Protein AF-A0AA51L2V1-F1 (afdb_monomer_lite)

Foldseek 3Di:
DDPPPPPPVQLLVVLLVVLVVLVVCVVVVVQCQVVLCVVQVVNVVCCVVVVLVVFFDVVVCVVCVVDPGTHTDPRNSVSSSVSSSVVSVVVVVVVVVVVVVVVVVD

Structure (mmCIF, N/CA/C/O backbone):
data_AF-A0AA51L2V1-F1
#
_entry.id   AF-A0AA51L2V1-F1
#
loop_
_atom_site.group_PDB
_atom_site.id
_atom_site.type_symbol
_atom_site.label_atom_id
_atom_site.label_alt_id
_atom_site.label_comp_id
_atom_site.label_asym_id
_atom_site.label_entity_id
_atom_site.label_seq_id
_atom_site.pdbx_PDB_ins_code
_atom_site.Cartn_x
_atom_site.Cartn_y
_atom_site.Cartn_z
_atom_site.occupancy
_atom_site.B_iso_or_equiv
_atom_site.auth_seq_id
_atom_site.auth_comp_id
_atom_site.auth_asym_id
_atom_site.auth_atom_id
_atom_site.pdbx_PDB_model_num
ATOM 1 N N . MET A 1 1 ? -37.101 9.071 19.062 1.00 39.75 1 MET A N 1
ATOM 2 C CA . MET A 1 1 ? -35.832 8.396 19.406 1.00 39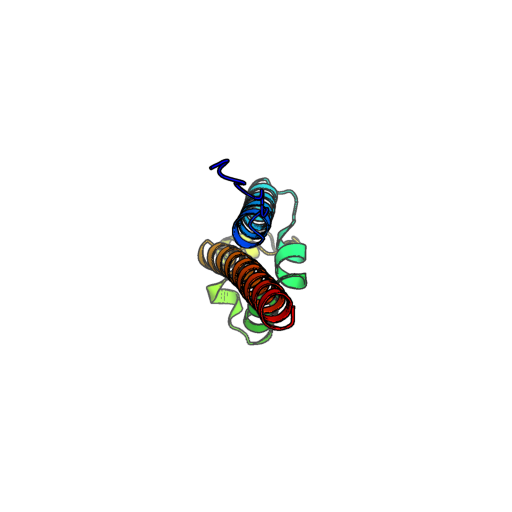.75 1 MET A CA 1
ATOM 3 C C . MET A 1 1 ? -34.786 8.883 18.421 1.00 39.75 1 MET A C 1
ATOM 5 O O . MET A 1 1 ? -34.779 8.451 17.278 1.00 39.75 1 MET A O 1
ATOM 9 N N . VAL A 1 2 ? -34.041 9.919 18.807 1.00 37.06 2 VAL A N 1
ATOM 10 C CA . VAL A 1 2 ? -33.094 10.610 17.925 1.00 37.06 2 VAL A CA 1
ATOM 11 C C . VAL A 1 2 ? -32.017 9.611 17.531 1.00 37.06 2 VAL A C 1
ATOM 13 O O . VAL A 1 2 ? -31.267 9.146 18.389 1.00 37.06 2 VAL A O 1
ATOM 16 N N . LEU A 1 3 ? -31.979 9.264 16.244 1.00 38.84 3 LEU A N 1
ATOM 17 C CA . LEU A 1 3 ? -30.883 8.536 15.626 1.00 38.84 3 LEU A CA 1
ATOM 18 C C . LEU A 1 3 ? -29.630 9.399 15.830 1.00 38.84 3 LEU A C 1
ATOM 20 O O . LEU A 1 3 ? -29.316 10.285 15.037 1.00 38.84 3 LEU A O 1
ATOM 24 N N . LYS A 1 4 ? -28.926 9.187 16.945 1.00 39.06 4 LYS A N 1
ATOM 25 C CA . LYS A 1 4 ? -27.531 9.587 17.097 1.00 39.06 4 LYS A CA 1
ATOM 26 C C . LYS A 1 4 ? -26.773 8.707 16.109 1.00 39.06 4 LYS A C 1
ATOM 28 O O . LYS A 1 4 ? -26.205 7.684 16.471 1.00 39.06 4 LYS A O 1
ATOM 33 N N . ILE A 1 5 ? -26.809 9.100 14.836 1.00 46.06 5 ILE A N 1
ATOM 34 C CA . ILE A 1 5 ? -25.801 8.732 13.853 1.00 46.06 5 ILE A CA 1
ATOM 35 C C . ILE A 1 5 ? -24.540 9.384 14.400 1.00 46.06 5 ILE A C 1
ATOM 37 O O . ILE A 1 5 ? -24.209 10.529 14.094 1.00 46.06 5 ILE A O 1
ATOM 41 N N . ALA A 1 6 ? -23.898 8.701 15.345 1.00 44.28 6 ALA A N 1
ATOM 42 C CA . ALA A 1 6 ? -22.548 9.018 15.721 1.00 44.28 6 ALA A CA 1
ATOM 43 C C . ALA A 1 6 ? -21.781 9.012 14.400 1.00 44.28 6 ALA A C 1
ATOM 45 O O . ALA A 1 6 ? -21.697 7.981 13.735 1.00 44.28 6 ALA A O 1
ATOM 46 N N . LYS A 1 7 ? -21.295 10.185 13.985 1.00 47.75 7 LYS A N 1
ATOM 47 C CA . LYS A 1 7 ? -20.268 10.332 12.955 1.00 47.75 7 LYS A CA 1
ATOM 48 C C . LYS A 1 7 ? -19.013 9.605 13.454 1.00 47.75 7 LYS A C 1
ATOM 50 O O . LYS A 1 7 ? -18.029 10.244 13.811 1.00 47.75 7 LYS A O 1
ATOM 55 N N . MET A 1 8 ? -19.040 8.278 13.538 1.00 51.97 8 MET A N 1
ATOM 56 C CA . MET A 1 8 ? -17.816 7.504 13.560 1.00 51.97 8 MET A CA 1
ATOM 57 C C . MET A 1 8 ? -17.263 7.661 12.155 1.00 51.97 8 MET A C 1
ATOM 59 O O . MET A 1 8 ? -17.785 7.085 11.203 1.00 51.97 8 MET A O 1
ATOM 63 N N . LYS A 1 9 ? -16.279 8.549 12.000 1.00 59.94 9 LYS A N 1
ATOM 64 C CA . LYS A 1 9 ? -15.457 8.566 10.795 1.00 59.94 9 LYS A CA 1
ATOM 65 C C . LYS A 1 9 ? -14.912 7.145 10.664 1.00 59.94 9 LYS A C 1
ATOM 67 O O . LYS A 1 9 ? -14.124 6.745 11.511 1.00 59.94 9 LYS A O 1
ATOM 72 N N . SER A 1 10 ? -15.390 6.375 9.687 1.00 80.62 10 SER A N 1
ATOM 73 C CA . SER A 1 10 ? -14.853 5.036 9.452 1.00 80.62 10 SER A CA 1
ATOM 74 C C . SER A 1 10 ? -13.388 5.203 9.076 1.00 80.62 10 SER A C 1
ATOM 76 O O . SER A 1 10 ? -13.070 5.847 8.071 1.00 80.62 10 SER A O 1
ATOM 78 N N . PHE A 1 11 ? -12.497 4.666 9.907 1.00 88.44 11 PHE A N 1
ATOM 79 C CA . PHE A 1 11 ? -11.073 4.656 9.620 1.00 88.44 11 PHE A CA 1
ATOM 80 C C . PHE A 1 11 ? -10.821 3.876 8.327 1.00 88.44 11 PHE A C 1
ATOM 82 O O . PHE A 1 11 ? -10.014 4.320 7.521 1.00 88.44 11 PHE A O 1
ATOM 89 N N . SER A 1 12 ? -11.586 2.815 8.047 1.00 89.44 12 SER A N 1
ATOM 90 C CA . SER A 1 12 ? -11.559 2.107 6.754 1.00 89.44 12 SER A CA 1
ATOM 91 C C . SER A 1 12 ? -11.750 3.053 5.569 1.00 89.44 12 SER A C 1
ATOM 93 O O . SER A 1 12 ? -10.942 3.060 4.642 1.00 89.44 12 SER A O 1
ATOM 95 N N . PHE A 1 13 ? -12.784 3.899 5.617 1.00 90.12 13 PHE A N 1
ATOM 96 C CA . PHE A 1 13 ? -13.042 4.877 4.560 1.00 90.12 13 PHE A CA 1
ATOM 97 C C . PHE A 1 13 ? -11.914 5.910 4.450 1.00 90.12 13 PHE A C 1
ATOM 99 O O . PHE A 1 13 ? -11.459 6.210 3.349 1.00 90.12 13 PHE A O 1
ATOM 106 N N . LEU A 1 14 ? -11.437 6.433 5.584 1.00 92.06 14 LEU A N 1
ATOM 107 C CA . LEU A 1 14 ? -10.364 7.428 5.604 1.00 92.06 14 LEU A CA 1
ATOM 108 C C . LEU A 1 14 ? -9.058 6.872 5.019 1.00 92.06 14 LEU A C 1
ATOM 110 O O . LEU A 1 14 ? -8.452 7.515 4.167 1.00 92.06 14 LEU A O 1
ATOM 114 N N . PHE A 1 15 ? -8.634 5.684 5.451 1.00 92.56 15 PHE A N 1
ATOM 115 C CA . PHE A 1 15 ? -7.416 5.047 4.954 1.00 92.56 15 PHE A CA 1
ATOM 116 C C . PHE A 1 15 ? -7.547 4.637 3.484 1.00 92.56 15 PHE A C 1
ATOM 118 O O . PHE A 1 15 ? -6.600 4.831 2.725 1.00 92.56 15 PHE A O 1
ATOM 125 N N . GLY A 1 16 ? -8.718 4.155 3.053 1.00 93.19 16 GLY A N 1
ATOM 126 C CA . GLY A 1 16 ? -8.989 3.888 1.638 1.00 93.19 16 GLY A CA 1
ATOM 127 C C . GLY A 1 16 ? -8.894 5.150 0.775 1.00 93.19 16 GLY A C 1
ATOM 128 O O . GLY A 1 16 ? -8.262 5.132 -0.279 1.00 93.19 16 GLY A O 1
ATOM 129 N N . LEU A 1 17 ? -9.452 6.271 1.245 1.00 94.00 17 LEU A N 1
ATOM 130 C CA . LEU A 1 17 ? -9.357 7.557 0.551 1.00 94.00 17 LEU A CA 1
ATOM 131 C C . LEU A 1 17 ? -7.905 8.051 0.463 1.00 94.00 17 LEU A C 1
ATOM 133 O O . LEU A 1 17 ? -7.480 8.490 -0.601 1.00 94.00 17 LEU A O 1
ATOM 137 N N . ILE A 1 18 ? -7.136 7.948 1.553 1.00 92.88 18 ILE A N 1
ATOM 138 C CA . ILE A 1 18 ? -5.707 8.301 1.566 1.00 92.88 18 ILE A CA 1
ATOM 139 C C . ILE A 1 18 ? -4.935 7.453 0.552 1.00 92.88 18 ILE A C 1
ATOM 141 O O . ILE A 1 18 ? -4.181 8.006 -0.244 1.00 92.88 18 ILE A O 1
ATOM 145 N N . ALA A 1 19 ? -5.148 6.134 0.537 1.00 93.50 19 ALA A N 1
ATOM 146 C CA . ALA A 1 19 ? -4.485 5.245 -0.412 1.00 93.50 19 ALA A CA 1
ATOM 147 C C . ALA A 1 19 ? -4.804 5.623 -1.863 1.00 93.50 19 ALA A C 1
ATOM 149 O O . ALA A 1 19 ? -3.905 5.679 -2.697 1.00 93.50 19 ALA A O 1
ATOM 150 N N . LEU A 1 20 ? -6.065 5.947 -2.159 1.00 94.25 20 LEU A N 1
ATOM 151 C CA . LEU A 1 20 ? -6.480 6.365 -3.495 1.00 94.25 20 LEU A CA 1
ATOM 152 C C . LEU A 1 20 ? -5.837 7.694 -3.913 1.00 94.25 20 LEU A C 1
ATOM 154 O O . LEU A 1 20 ? -5.373 7.806 -5.043 1.00 94.25 20 LEU A O 1
ATOM 158 N N . ILE A 1 21 ? -5.748 8.673 -3.007 1.00 93.38 21 ILE A N 1
ATOM 159 C CA . ILE A 1 21 ? -5.047 9.940 -3.271 1.00 93.38 21 ILE A CA 1
ATOM 160 C C . ILE A 1 21 ? -3.574 9.680 -3.589 1.00 93.38 21 ILE A C 1
ATOM 162 O O . ILE A 1 21 ? -3.066 10.209 -4.573 1.00 93.38 21 ILE A O 1
ATOM 166 N N . ILE A 1 22 ? -2.899 8.844 -2.794 1.00 91.69 22 ILE A N 1
ATOM 167 C CA . ILE A 1 22 ? -1.484 8.519 -3.008 1.00 91.69 22 ILE A CA 1
ATOM 168 C C . ILE A 1 22 ? -1.285 7.856 -4.379 1.00 91.69 22 ILE A C 1
ATOM 170 O O . ILE A 1 22 ? -0.392 8.265 -5.116 1.00 91.69 22 ILE A O 1
ATOM 174 N N . ILE A 1 23 ? -2.143 6.897 -4.750 1.00 91.50 23 ILE A N 1
ATOM 175 C CA . ILE A 1 23 ? -2.101 6.228 -6.061 1.00 91.50 23 ILE A CA 1
ATOM 176 C C . ILE A 1 23 ? -2.290 7.237 -7.199 1.00 91.50 23 ILE A C 1
ATOM 178 O O . ILE A 1 23 ? -1.517 7.240 -8.151 1.00 91.50 23 ILE A O 1
ATOM 182 N N . VAL A 1 24 ? -3.290 8.120 -7.108 1.00 92.00 24 VAL A N 1
ATOM 183 C CA . VAL A 1 24 ? -3.542 9.137 -8.143 1.00 92.00 24 VAL A CA 1
ATOM 184 C C . VAL A 1 24 ? -2.357 10.090 -8.277 1.00 92.00 24 VAL A C 1
ATOM 186 O O . VAL A 1 24 ? -1.924 10.370 -9.390 1.00 92.00 24 VAL A O 1
ATOM 189 N N . CYS A 1 25 ? -1.806 10.573 -7.164 1.00 89.12 25 CYS A N 1
ATOM 190 C CA . CYS A 1 25 ? -0.627 11.432 -7.180 1.00 89.12 25 CYS A CA 1
ATOM 191 C C . CYS A 1 25 ? 0.585 10.739 -7.817 1.00 89.12 25 CYS A C 1
ATOM 193 O O . CYS A 1 25 ? 1.336 11.382 -8.548 1.00 89.12 25 CYS A O 1
ATOM 195 N N . ASP A 1 26 ? 0.761 9.441 -7.578 1.00 86.88 26 ASP A N 1
ATOM 196 C CA . ASP A 1 26 ? 1.841 8.672 -8.191 1.00 86.88 26 ASP A CA 1
ATOM 197 C C . ASP A 1 26 ? 1.656 8.523 -9.706 1.00 86.88 26 ASP A C 1
ATOM 199 O O . ASP A 1 26 ? 2.571 8.818 -10.470 1.00 86.88 26 ASP A O 1
ATOM 203 N N . ILE A 1 27 ? 0.436 8.196 -10.151 1.00 85.38 27 ILE A N 1
ATOM 204 C CA . ILE A 1 27 ? 0.076 8.124 -11.578 1.00 85.38 27 ILE A CA 1
ATOM 205 C C . ILE A 1 27 ? 0.292 9.473 -12.283 1.00 85.38 27 ILE A C 1
ATOM 207 O O . ILE A 1 27 ? 0.677 9.507 -13.449 1.00 85.38 27 ILE A O 1
ATOM 211 N N . LEU A 1 28 ? 0.079 10.592 -11.584 1.00 87.25 28 LEU A N 1
ATOM 212 C CA . LEU A 1 28 ? 0.343 11.942 -12.096 1.00 87.25 28 LEU A CA 1
ATOM 213 C C . LEU A 1 28 ? 1.839 12.310 -12.131 1.00 87.25 28 LEU A C 1
ATOM 215 O O . LEU A 1 28 ? 2.176 13.438 -12.487 1.00 87.25 28 LEU A O 1
ATOM 219 N N . GLY A 1 29 ? 2.738 11.392 -11.767 1.00 78.56 29 GLY A N 1
ATOM 220 C CA . GLY A 1 29 ? 4.184 11.599 -11.825 1.00 78.56 29 GLY A CA 1
ATOM 221 C C . GLY A 1 29 ? 4.754 12.398 -10.652 1.00 78.56 29 GLY A C 1
ATOM 222 O O . GLY A 1 29 ? 5.868 12.905 -10.746 1.00 78.56 29 GLY A O 1
ATOM 223 N N . ILE A 1 30 ? 4.027 12.513 -9.532 1.00 80.12 30 ILE A N 1
ATOM 224 C CA . ILE A 1 30 ? 4.504 13.223 -8.325 1.00 80.12 30 ILE A CA 1
ATOM 225 C C . ILE A 1 30 ? 5.564 12.393 -7.570 1.00 80.12 30 ILE A C 1
ATOM 227 O O . ILE A 1 30 ? 6.214 12.882 -6.648 1.00 80.12 30 ILE A O 1
ATOM 231 N N . GLY A 1 31 ? 5.789 11.142 -7.984 1.00 74.44 31 GLY A N 1
ATOM 232 C CA . GLY A 1 31 ? 6.876 10.312 -7.480 1.00 74.44 31 GLY A CA 1
ATOM 233 C C . GLY A 1 31 ? 6.632 9.769 -6.072 1.00 74.44 31 GLY A C 1
ATOM 234 O O . GLY A 1 31 ? 7.550 9.681 -5.254 1.00 74.44 31 GLY A O 1
ATOM 235 N N . LEU A 1 32 ? 5.383 9.408 -5.772 1.00 82.19 32 LEU A N 1
ATOM 236 C CA . LEU A 1 32 ? 4.999 8.858 -4.473 1.00 82.19 32 LEU A CA 1
ATOM 237 C C . LEU A 1 32 ? 5.230 7.347 -4.364 1.00 82.19 32 LEU A C 1
ATOM 239 O O . LEU A 1 32 ? 5.065 6.795 -3.279 1.00 82.19 32 LEU A O 1
ATOM 243 N N . ALA A 1 33 ? 5.683 6.673 -5.415 1.00 78.25 33 ALA A N 1
ATOM 244 C CA . ALA A 1 33 ? 5.9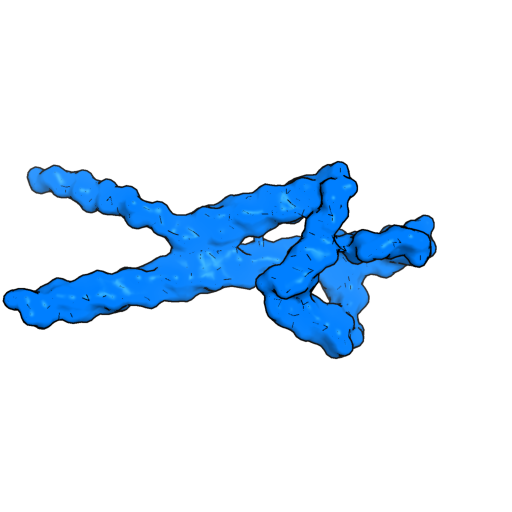67 5.245 -5.401 1.00 78.25 33 ALA A CA 1
ATOM 245 C C . ALA A 1 33 ? 6.948 4.831 -4.294 1.00 78.25 33 ALA A C 1
ATOM 247 O O . ALA A 1 33 ? 6.735 3.862 -3.559 1.00 78.25 33 ALA A O 1
ATOM 248 N N . ASN A 1 34 ? 8.009 5.611 -4.093 1.00 82.69 34 ASN A N 1
ATOM 249 C CA . ASN A 1 34 ? 8.968 5.347 -3.021 1.00 82.69 34 ASN A CA 1
ATOM 250 C C . ASN A 1 34 ? 8.330 5.520 -1.638 1.00 82.69 34 ASN A C 1
ATOM 252 O O . ASN A 1 34 ? 8.649 4.784 -0.702 1.00 82.69 34 ASN A O 1
ATOM 256 N N . LEU A 1 35 ? 7.393 6.462 -1.505 1.00 82.38 35 LEU A N 1
ATOM 257 C CA . LEU A 1 35 ? 6.611 6.623 -0.285 1.00 82.38 35 LEU A CA 1
ATOM 258 C C . LEU A 1 35 ? 5.699 5.409 -0.074 1.00 82.38 35 LEU A C 1
ATOM 260 O O . LEU A 1 35 ? 5.715 4.846 1.018 1.00 82.38 35 LEU A O 1
ATOM 264 N N . ILE A 1 36 ? 4.982 4.960 -1.112 1.00 84.44 36 ILE A N 1
ATOM 265 C CA . ILE A 1 36 ? 4.140 3.752 -1.094 1.00 84.44 36 ILE A CA 1
ATOM 266 C C . ILE A 1 36 ? 4.942 2.538 -0.604 1.00 84.44 36 ILE A C 1
ATOM 268 O O . ILE A 1 36 ? 4.459 1.808 0.267 1.00 84.44 36 ILE A O 1
ATOM 272 N N . LEU A 1 37 ? 6.171 2.351 -1.105 1.00 86.81 37 LEU A N 1
ATOM 273 C CA . LEU A 1 37 ? 7.042 1.250 -0.687 1.00 86.81 37 LEU A CA 1
ATOM 274 C C . LEU A 1 37 ? 7.394 1.338 0.801 1.00 86.81 37 LEU A C 1
ATOM 276 O O . LEU A 1 37 ? 7.365 0.339 1.512 1.00 86.81 37 LEU A O 1
ATOM 280 N N . ASN A 1 38 ? 7.739 2.534 1.278 1.00 86.19 38 ASN A N 1
ATOM 281 C CA . ASN A 1 38 ? 8.212 2.732 2.645 1.00 86.19 38 ASN A CA 1
ATOM 282 C C . ASN A 1 38 ? 7.092 2.641 3.689 1.00 86.19 38 ASN A C 1
ATOM 284 O O . ASN A 1 38 ? 7.332 2.147 4.790 1.00 86.19 38 ASN A O 1
ATOM 288 N N . ILE A 1 39 ? 5.880 3.095 3.360 1.00 88.81 39 ILE A N 1
ATOM 289 C CA . ILE A 1 39 ? 4.746 3.090 4.297 1.00 88.81 39 ILE A CA 1
ATOM 290 C C . ILE A 1 39 ? 3.980 1.766 4.302 1.00 88.81 39 ILE A C 1
ATOM 292 O O . ILE A 1 39 ? 3.308 1.461 5.285 1.00 88.81 39 ILE A O 1
ATOM 296 N N . ASN A 1 40 ? 4.057 0.977 3.224 1.00 91.62 40 ASN A N 1
ATOM 297 C CA . ASN A 1 40 ? 3.392 -0.316 3.145 1.00 91.62 40 ASN A CA 1
ATOM 298 C C . ASN A 1 40 ? 4.398 -1.464 3.365 1.00 91.62 40 ASN A C 1
ATOM 300 O O . ASN A 1 40 ? 5.124 -1.839 2.439 1.00 91.62 40 ASN A O 1
ATOM 304 N N . PRO A 1 41 ? 4.414 -2.086 4.559 1.00 90.19 41 PRO A N 1
ATOM 305 C CA . PRO A 1 41 ? 5.382 -3.130 4.880 1.00 90.19 41 PRO A CA 1
ATOM 306 C C . PRO A 1 41 ? 5.229 -4.386 4.014 1.00 90.19 41 PRO A C 1
ATOM 308 O O . PRO A 1 41 ? 6.219 -5.078 3.790 1.00 90.19 41 PRO A O 1
ATOM 311 N N . ILE A 1 42 ? 4.029 -4.674 3.496 1.00 93.00 42 ILE A N 1
ATOM 312 C CA . ILE A 1 42 ? 3.785 -5.831 2.623 1.00 93.00 42 ILE A CA 1
ATOM 313 C C . ILE A 1 42 ? 4.440 -5.602 1.262 1.00 93.00 42 ILE A C 1
ATOM 315 O O . ILE A 1 42 ? 5.158 -6.474 0.776 1.00 93.00 42 ILE A O 1
ATOM 319 N N . LEU A 1 43 ? 4.268 -4.414 0.677 1.00 91.81 43 LEU A N 1
ATOM 320 C CA . LEU A 1 43 ? 4.953 -4.062 -0.570 1.00 91.81 43 LEU A CA 1
ATOM 321 C C . LEU A 1 43 ? 6.468 -4.055 -0.393 1.00 91.81 43 LEU A C 1
ATOM 323 O O . LEU A 1 43 ? 7.182 -4.613 -1.223 1.00 91.81 43 LEU A O 1
ATOM 327 N N . ARG A 1 44 ? 6.961 -3.500 0.720 1.00 91.62 44 ARG A N 1
ATOM 328 C CA . ARG A 1 44 ? 8.390 -3.533 1.045 1.00 91.62 44 ARG A CA 1
ATOM 329 C C . ARG A 1 44 ? 8.925 -4.958 1.135 1.00 91.62 44 ARG A C 1
ATOM 331 O O . ARG A 1 44 ? 9.994 -5.246 0.607 1.00 91.62 44 ARG A O 1
ATOM 338 N N . TRP A 1 45 ? 8.188 -5.846 1.797 1.00 93.50 45 TRP A N 1
ATOM 339 C CA . TRP A 1 45 ? 8.571 -7.246 1.931 1.00 93.50 45 TRP A CA 1
ATOM 340 C C . TRP A 1 45 ? 8.632 -7.945 0.569 1.00 93.50 45 TRP A C 1
ATOM 342 O O . TRP A 1 45 ? 9.647 -8.576 0.272 1.00 93.50 45 TRP A O 1
ATOM 352 N N . LEU A 1 46 ? 7.607 -7.766 -0.274 1.00 91.88 46 LEU A N 1
ATOM 353 C CA . LEU A 1 46 ? 7.564 -8.316 -1.634 1.00 91.88 46 LEU A CA 1
ATOM 354 C C . LEU A 1 46 ? 8.741 -7.823 -2.480 1.00 91.88 46 LEU A C 1
ATOM 356 O O . LEU A 1 46 ? 9.405 -8.615 -3.146 1.00 91.88 46 LEU A O 1
ATOM 360 N N . PHE A 1 47 ? 9.043 -6.529 -2.402 1.00 89.31 47 PHE A N 1
ATOM 361 C CA . PHE A 1 47 ? 10.154 -5.932 -3.132 1.00 89.31 47 PHE A CA 1
ATOM 362 C C . PHE A 1 47 ? 11.508 -6.523 -2.708 1.00 89.31 47 PHE A C 1
ATOM 364 O O . PHE A 1 47 ? 12.313 -6.897 -3.558 1.00 89.31 47 PHE A O 1
ATOM 371 N N . LEU A 1 48 ? 11.745 -6.666 -1.397 1.00 89.19 48 LEU A N 1
ATOM 372 C CA . LEU A 1 48 ? 13.003 -7.192 -0.850 1.00 89.19 48 LEU A CA 1
ATOM 373 C C . LEU A 1 48 ? 13.198 -8.700 -1.083 1.00 89.19 48 LEU A C 1
ATOM 375 O O . LEU A 1 48 ? 14.335 -9.147 -1.171 1.00 89.19 48 LEU A O 1
ATOM 379 N N . HIS A 1 49 ? 12.120 -9.481 -1.196 1.00 89.62 49 HIS A N 1
ATOM 380 C CA . HIS A 1 49 ? 12.180 -10.943 -1.360 1.00 89.62 49 HIS A CA 1
ATOM 381 C C . HIS A 1 49 ? 12.078 -11.386 -2.828 1.00 89.62 49 HIS A C 1
ATOM 383 O O . HIS A 1 49 ? 11.570 -12.464 -3.117 1.00 89.62 49 HIS A O 1
ATOM 389 N N . HIS A 1 50 ? 12.553 -10.555 -3.760 1.00 84.00 50 HIS A N 1
ATOM 390 C CA . HIS A 1 50 ? 12.581 -10.836 -5.202 1.00 84.00 50 HIS A CA 1
ATOM 391 C C . HIS A 1 50 ? 11.210 -11.044 -5.872 1.00 84.00 50 HIS A C 1
ATOM 393 O O . HIS A 1 50 ? 11.149 -11.512 -7.003 1.00 84.00 50 HIS A O 1
ATOM 399 N N . TYR A 1 51 ? 10.118 -10.604 -5.243 1.00 89.00 51 TYR A N 1
ATOM 400 C CA . TYR A 1 51 ? 8.786 -10.554 -5.860 1.00 89.00 51 TYR A CA 1
ATOM 401 C C . TYR A 1 51 ? 8.487 -9.186 -6.497 1.00 89.00 51 TYR A C 1
ATOM 403 O O . TYR A 1 51 ? 7.328 -8.846 -6.732 1.00 89.00 51 TYR A O 1
ATOM 411 N N . HIS A 1 52 ? 9.515 -8.377 -6.773 1.00 83.94 52 HIS A N 1
ATOM 412 C CA . HIS A 1 52 ? 9.358 -7.044 -7.361 1.00 83.94 52 HIS A CA 1
ATOM 413 C C . HIS A 1 52 ? 8.704 -7.095 -8.748 1.00 83.94 52 HIS A C 1
ATOM 415 O O . HIS A 1 52 ? 7.875 -6.240 -9.032 1.00 83.94 52 HIS A O 1
ATOM 421 N N . THR A 1 53 ? 8.967 -8.129 -9.552 1.00 88.50 53 THR A N 1
ATOM 422 C CA . THR A 1 53 ? 8.336 -8.366 -10.868 1.00 88.50 53 THR A CA 1
ATOM 423 C C . THR A 1 53 ? 6.802 -8.410 -10.804 1.00 88.50 53 THR A C 1
ATOM 425 O O . THR A 1 53 ? 6.119 -8.053 -11.761 1.00 88.50 53 THR A O 1
ATOM 428 N N . LEU A 1 54 ? 6.232 -8.830 -9.666 1.00 89.25 54 LEU A N 1
ATOM 429 C CA . LEU A 1 54 ? 4.782 -8.912 -9.476 1.00 89.25 54 LEU A CA 1
ATOM 430 C C . LEU A 1 54 ? 4.142 -7.550 -9.222 1.00 89.25 54 LEU A C 1
ATOM 432 O O . LEU A 1 54 ? 2.951 -7.390 -9.478 1.00 89.25 54 LEU A O 1
ATOM 436 N N . ILE A 1 55 ? 4.901 -6.582 -8.708 1.00 92.50 55 ILE A N 1
ATOM 437 C CA . ILE A 1 55 ? 4.376 -5.287 -8.254 1.00 92.50 55 ILE A CA 1
ATOM 438 C C . ILE A 1 55 ? 4.933 -4.104 -9.050 1.00 92.50 55 ILE A C 1
ATOM 440 O O . ILE A 1 55 ? 4.290 -3.062 -9.098 1.00 92.50 55 ILE A O 1
ATOM 444 N N . VAL A 1 56 ? 6.078 -4.253 -9.709 1.00 90.31 56 VAL A N 1
ATOM 445 C CA . VAL A 1 56 ? 6.734 -3.233 -10.534 1.00 90.31 56 VAL A CA 1
ATOM 446 C C . VAL A 1 56 ? 6.502 -3.543 -12.009 1.00 90.31 56 VAL A C 1
ATOM 448 O O . VAL A 1 56 ? 6.490 -4.697 -12.429 1.00 90.31 56 VAL A O 1
ATOM 451 N N . ASN A 1 57 ? 6.307 -2.504 -12.813 1.00 89.25 57 ASN A N 1
ATOM 452 C CA . ASN A 1 57 ? 6.345 -2.594 -14.261 1.00 89.25 57 ASN A CA 1
ATOM 453 C C . ASN A 1 57 ? 7.799 -2.469 -14.736 1.00 89.25 57 ASN A C 1
ATOM 455 O O . ASN A 1 57 ? 8.330 -1.368 -14.882 1.00 89.25 57 ASN A O 1
ATOM 459 N N . GLU A 1 58 ? 8.441 -3.610 -14.975 1.00 86.38 58 GLU A N 1
ATOM 460 C CA . GLU A 1 58 ? 9.848 -3.659 -15.382 1.00 86.38 58 GLU A CA 1
ATOM 461 C C . GLU A 1 58 ? 10.097 -3.012 -16.741 1.00 86.38 58 GLU A C 1
ATOM 463 O O . GLU A 1 58 ? 11.127 -2.377 -16.933 1.00 86.38 58 GLU A O 1
ATOM 468 N N . GLU A 1 59 ? 9.150 -3.104 -17.676 1.00 86.12 59 GLU A N 1
ATOM 469 C CA . GLU A 1 59 ? 9.307 -2.494 -18.997 1.00 86.12 59 GLU A CA 1
ATOM 470 C C . GLU A 1 59 ? 9.394 -0.968 -18.914 1.00 86.12 59 GLU A C 1
ATOM 472 O O . GLU A 1 59 ? 10.178 -0.351 -19.635 1.00 86.12 59 GLU A O 1
ATOM 477 N N . LEU A 1 60 ? 8.593 -0.353 -18.038 1.00 82.31 60 LEU A N 1
ATOM 478 C CA . LEU A 1 60 ? 8.666 1.082 -17.757 1.00 82.31 60 LEU A CA 1
ATOM 479 C C . LEU A 1 60 ? 9.937 1.424 -16.978 1.00 82.31 60 LEU A C 1
ATOM 481 O O . LEU A 1 60 ? 10.629 2.377 -17.331 1.00 82.31 60 LEU A O 1
ATOM 485 N N . GLN A 1 61 ? 10.292 0.608 -15.984 1.00 83.62 61 GLN A N 1
ATOM 486 C CA . GLN A 1 61 ? 11.498 0.814 -15.184 1.00 83.62 61 GLN A CA 1
ATOM 487 C C . GLN A 1 61 ? 12.781 0.768 -16.032 1.00 83.62 61 GLN A C 1
ATOM 489 O O . GLN A 1 61 ? 13.683 1.578 -15.838 1.00 83.62 61 GLN A O 1
ATOM 494 N N . LEU A 1 62 ? 12.856 -0.148 -17.002 1.00 82.12 62 LEU A N 1
ATOM 495 C CA . LEU A 1 62 ? 13.999 -0.305 -17.908 1.00 82.12 62 LEU A CA 1
ATOM 496 C C . LEU A 1 62 ? 14.109 0.822 -18.940 1.00 82.12 62 LEU A C 1
ATOM 498 O O . LEU A 1 62 ? 15.207 1.104 -19.416 1.00 82.12 62 LEU A O 1
ATOM 502 N N . LYS A 1 63 ? 12.990 1.465 -19.295 1.00 81.38 63 LYS A N 1
ATOM 503 C CA . LYS A 1 63 ? 12.972 2.631 -20.194 1.00 81.38 63 LYS A CA 1
ATOM 504 C C . LYS A 1 63 ? 13.448 3.907 -19.503 1.00 81.38 63 LYS A C 1
ATOM 506 O O . LYS A 1 63 ? 13.922 4.814 -20.181 1.00 81.38 63 LYS A O 1
ATOM 511 N N . GLU A 1 64 ? 13.388 3.953 -18.175 1.00 76.44 64 GLU A N 1
ATOM 512 C CA . GLU A 1 64 ? 13.862 5.073 -17.361 1.00 76.44 64 GLU A CA 1
ATOM 513 C C . GLU A 1 64 ? 14.897 4.621 -16.312 1.00 76.44 64 GLU A C 1
ATOM 515 O O . GLU A 1 64 ? 14.685 4.779 -15.109 1.00 76.44 64 GLU A O 1
ATOM 520 N N . PRO A 1 65 ? 16.058 4.085 -16.731 1.00 60.19 65 PRO A N 1
ATOM 521 C CA . PRO A 1 65 ? 17.017 3.454 -15.821 1.00 60.19 65 PRO A CA 1
ATOM 522 C C . PRO A 1 65 ? 17.668 4.434 -14.829 1.00 60.19 65 PRO A C 1
ATOM 524 O O . PRO A 1 65 ? 18.225 4.012 -13.820 1.00 60.19 65 PRO A O 1
ATOM 527 N N . SER A 1 66 ? 17.602 5.744 -15.094 1.00 58.19 66 SER A N 1
ATOM 528 C CA . SER A 1 66 ? 18.063 6.802 -14.186 1.00 58.19 66 SER A CA 1
ATOM 529 C C . SER A 1 66 ? 16.988 7.291 -13.210 1.00 58.19 66 SER A C 1
ATOM 531 O O . SER A 1 66 ? 17.265 8.164 -12.387 1.00 58.19 66 SER A O 1
ATOM 533 N N . SER A 1 67 ? 15.755 6.788 -13.316 1.00 61.22 67 SER A N 1
ATOM 534 C CA . SER A 1 67 ? 14.666 7.193 -12.439 1.00 61.22 67 SER A CA 1
ATOM 535 C C . SER A 1 67 ? 14.805 6.505 -11.087 1.00 61.22 67 SER A C 1
ATOM 537 O O . SER A 1 67 ? 14.730 5.284 -10.969 1.00 61.22 67 SER A O 1
ATOM 539 N N . PHE A 1 68 ? 14.975 7.311 -10.038 1.00 68.00 68 PHE A N 1
ATOM 540 C CA . PHE A 1 68 ? 14.890 6.851 -8.650 1.00 68.00 68 PHE A CA 1
ATOM 541 C C . PHE A 1 68 ? 13.466 6.406 -8.274 1.00 68.00 68 PHE A C 1
ATOM 543 O O . PHE A 1 68 ? 13.249 5.947 -7.154 1.00 68.00 68 PHE A O 1
ATOM 550 N N . LEU A 1 69 ? 12.488 6.605 -9.164 1.00 77.44 69 LEU A N 1
ATOM 551 C CA . LEU A 1 69 ? 11.085 6.295 -8.942 1.00 77.44 69 LEU A CA 1
ATOM 552 C C . LEU A 1 69 ? 10.777 4.881 -9.417 1.00 77.44 69 LEU A C 1
ATOM 554 O O . LEU A 1 69 ? 11.134 4.481 -10.523 1.00 77.44 69 LEU A O 1
ATOM 558 N N . ILE A 1 70 ? 10.104 4.134 -8.549 1.00 85.44 70 ILE A N 1
ATOM 559 C CA . ILE A 1 70 ? 9.596 2.801 -8.853 1.00 85.44 70 ILE A CA 1
ATOM 560 C C . ILE A 1 70 ? 8.291 2.949 -9.629 1.00 85.44 70 ILE A C 1
ATOM 562 O O . ILE A 1 70 ? 7.365 3.604 -9.170 1.00 85.44 70 ILE A O 1
ATOM 566 N N . HIS A 1 71 ? 8.177 2.292 -10.772 1.00 87.56 71 HIS A N 1
ATOM 567 C CA . HIS A 1 71 ? 6.941 2.286 -11.547 1.00 87.56 71 HIS A CA 1
ATOM 568 C C . HIS A 1 71 ? 6.071 1.105 -11.130 1.00 87.56 71 HIS A C 1
ATOM 570 O O . HIS A 1 71 ? 6.260 -0.008 -11.615 1.00 87.56 71 HIS A O 1
ATOM 576 N N . TYR A 1 72 ? 5.117 1.308 -10.217 1.00 89.31 72 TYR A N 1
ATOM 577 C CA . TYR A 1 72 ? 4.198 0.231 -9.839 1.00 89.31 72 TYR A CA 1
ATOM 578 C C . TYR A 1 72 ? 3.275 -0.165 -10.993 1.00 89.31 72 TYR A C 1
ATOM 580 O O . TYR A 1 72 ? 2.755 0.670 -11.735 1.00 89.31 72 TYR A O 1
ATOM 588 N N . ASN A 1 73 ? 3.023 -1.465 -11.110 1.00 91.62 73 ASN A N 1
ATOM 589 C CA . ASN A 1 73 ? 1.953 -1.986 -11.944 1.00 91.62 73 ASN A CA 1
ATOM 590 C C . ASN A 1 73 ? 0.611 -1.948 -11.179 1.00 91.62 73 ASN A C 1
ATOM 592 O O . ASN A 1 73 ? 0.535 -1.607 -9.995 1.00 91.62 73 ASN A O 1
ATOM 596 N N . PHE A 1 74 ? -0.470 -2.342 -11.852 1.00 91.06 74 PHE A N 1
ATOM 597 C CA . PHE A 1 74 ? -1.803 -2.387 -11.247 1.00 91.06 74 PHE A CA 1
ATOM 598 C C . PHE A 1 74 ? -1.861 -3.232 -9.961 1.00 91.06 74 PHE A C 1
ATOM 600 O O . PHE A 1 74 ? -2.533 -2.852 -9.003 1.00 91.06 74 PHE A O 1
ATOM 607 N N . VAL A 1 75 ? -1.137 -4.354 -9.914 1.00 93.44 75 VAL A N 1
ATOM 608 C CA . VAL A 1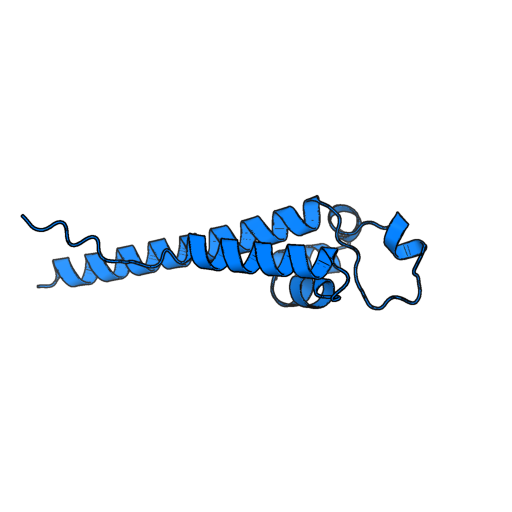 75 ? -1.111 -5.258 -8.755 1.00 93.44 75 VAL A CA 1
ATOM 609 C C . VAL A 1 75 ? -0.459 -4.578 -7.551 1.00 93.44 75 VAL A C 1
ATOM 611 O O . VAL A 1 75 ? -0.994 -4.667 -6.447 1.00 93.44 75 VAL A O 1
ATOM 614 N N . GLY A 1 76 ? 0.638 -3.843 -7.752 1.00 93.19 76 GLY A N 1
ATOM 615 C CA . GLY A 1 76 ? 1.284 -3.054 -6.700 1.00 93.19 76 GLY A CA 1
ATOM 616 C C . GLY A 1 76 ? 0.332 -2.035 -6.067 1.00 93.19 76 GLY A C 1
ATOM 617 O O . GLY A 1 76 ? 0.181 -1.998 -4.842 1.00 93.19 76 GLY A O 1
ATOM 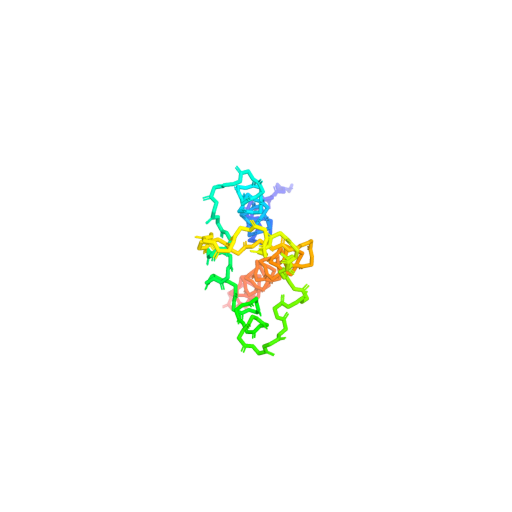618 N N . TYR A 1 77 ? -0.390 -1.273 -6.894 1.00 94.00 77 TYR A N 1
ATOM 619 C CA . TYR A 1 77 ? -1.397 -0.322 -6.413 1.00 94.00 77 TYR A CA 1
ATOM 620 C C . TYR A 1 77 ? -2.578 -1.002 -5.715 1.00 94.00 77 TYR A C 1
ATOM 622 O O . TYR A 1 77 ? -3.043 -0.525 -4.677 1.00 94.00 77 TYR A O 1
ATOM 630 N N . LEU A 1 78 ? -3.046 -2.137 -6.238 1.00 95.31 78 LEU A N 1
ATOM 631 C CA . LEU A 1 78 ? -4.134 -2.901 -5.635 1.00 95.31 78 LEU A CA 1
ATOM 632 C C . LEU A 1 78 ? -3.750 -3.414 -4.242 1.00 95.31 78 LEU A C 1
ATOM 634 O O . LEU A 1 78 ? -4.516 -3.251 -3.291 1.00 95.31 78 LEU A O 1
ATOM 638 N N . ILE A 1 79 ? -2.549 -3.981 -4.100 1.00 95.12 79 ILE A N 1
ATOM 639 C CA . ILE A 1 79 ? -2.015 -4.409 -2.803 1.00 95.12 79 ILE A CA 1
ATOM 640 C C . ILE A 1 79 ? -1.922 -3.208 -1.861 1.00 95.12 79 ILE A C 1
ATOM 642 O O . ILE A 1 79 ? -2.351 -3.316 -0.711 1.00 95.12 79 ILE A O 1
ATOM 646 N N . HIS A 1 80 ? -1.424 -2.058 -2.335 1.00 94.75 80 HIS A N 1
ATOM 647 C CA . HIS A 1 80 ? -1.360 -0.845 -1.522 1.00 94.75 80 HIS A CA 1
ATOM 648 C C . HIS A 1 80 ? -2.725 -0.471 -0.936 1.00 94.75 80 HIS A C 1
ATOM 650 O O . HIS A 1 80 ? -2.868 -0.324 0.281 1.00 94.75 80 HIS A O 1
ATOM 656 N N . PHE A 1 81 ? -3.727 -0.384 -1.810 1.00 95.00 81 PHE A N 1
ATOM 657 C CA . PHE A 1 81 ? -5.089 -0.017 -1.455 1.00 95.00 81 PHE A CA 1
ATOM 658 C C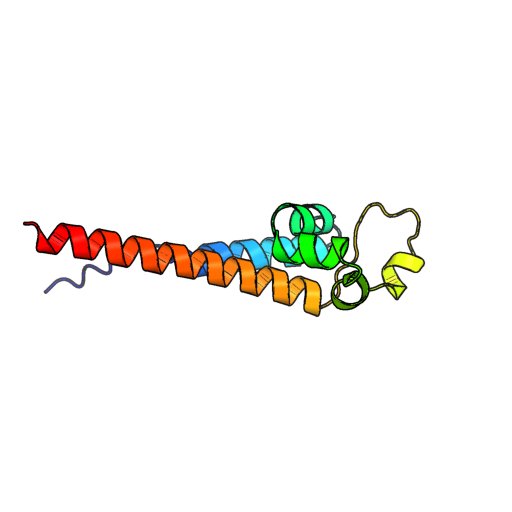 . PHE A 1 81 ? -5.716 -1.001 -0.462 1.00 95.00 81 PHE A C 1
ATOM 660 O O . PHE A 1 81 ? -6.237 -0.585 0.574 1.00 95.00 81 PHE A O 1
ATOM 667 N N . ILE A 1 82 ? -5.615 -2.307 -0.730 1.00 95.88 82 ILE A N 1
ATOM 668 C CA . ILE A 1 82 ? -6.175 -3.349 0.142 1.00 95.88 82 ILE A CA 1
ATOM 669 C C . ILE A 1 82 ? -5.524 -3.308 1.527 1.00 95.88 82 ILE A C 1
ATOM 671 O O . ILE A 1 82 ? -6.229 -3.389 2.530 1.00 95.88 82 ILE A O 1
ATOM 675 N N . CYS A 1 83 ? -4.202 -3.137 1.612 1.00 95.62 83 CYS A N 1
ATOM 676 C CA . CYS A 1 83 ? -3.508 -3.063 2.900 1.00 95.62 83 CYS A CA 1
ATOM 677 C C . CYS A 1 83 ? -4.007 -1.889 3.749 1.00 95.62 83 CYS A C 1
ATOM 679 O O . CYS A 1 83 ? -4.267 -2.056 4.940 1.00 95.62 83 CYS A O 1
ATOM 681 N N . PHE A 1 84 ? -4.175 -0.714 3.139 1.00 94.56 84 PHE A N 1
ATOM 682 C CA . PHE A 1 84 ? -4.688 0.472 3.825 1.00 94.56 84 PHE A CA 1
ATOM 683 C C . PHE A 1 84 ? -6.140 0.290 4.265 1.00 94.56 84 PHE A C 1
ATOM 685 O O . PHE A 1 84 ? -6.487 0.624 5.399 1.00 94.56 84 PHE A O 1
ATOM 692 N N . LEU A 1 85 ? -6.974 -0.292 3.402 1.00 94.25 85 LEU A N 1
ATOM 693 C CA . LEU A 1 85 ? -8.364 -0.587 3.727 1.00 94.25 85 LEU A CA 1
ATOM 694 C C . LEU A 1 85 ? -8.463 -1.555 4.915 1.00 94.25 85 LEU A C 1
ATOM 696 O O . LEU A 1 85 ? -9.164 -1.265 5.882 1.00 94.25 85 LEU A O 1
ATOM 700 N N . LEU A 1 86 ? -7.714 -2.663 4.882 1.00 94.50 86 LEU A N 1
ATOM 701 C CA . LEU A 1 86 ? -7.676 -3.651 5.963 1.00 94.50 86 LEU A CA 1
ATOM 702 C C . LEU A 1 86 ? -7.146 -3.056 7.268 1.00 94.50 86 LEU A C 1
ATOM 704 O O . LEU A 1 86 ? -7.671 -3.360 8.338 1.00 94.50 86 LEU A O 1
ATOM 708 N N . PHE A 1 87 ? -6.138 -2.187 7.196 1.00 93.94 87 PHE A N 1
ATOM 709 C CA . PHE A 1 87 ? -5.624 -1.492 8.370 1.00 93.94 87 PHE A CA 1
ATOM 710 C C . PHE A 1 87 ? -6.684 -0.573 8.992 1.00 93.94 87 PHE A C 1
ATOM 712 O O . PHE A 1 87 ? -6.908 -0.615 10.203 1.00 93.9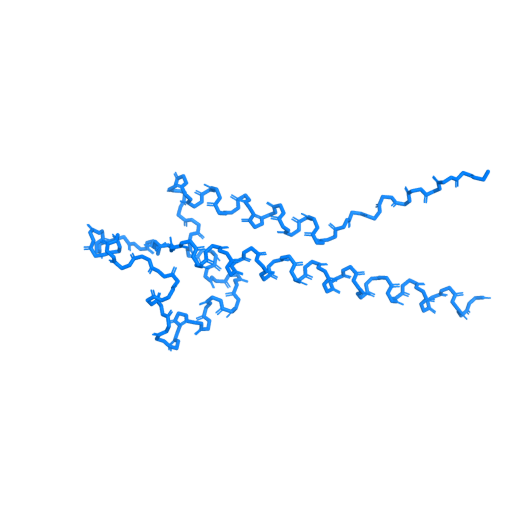4 87 PHE A O 1
ATOM 719 N N . GLY A 1 88 ? -7.406 0.192 8.171 1.00 92.00 88 GLY A N 1
ATOM 720 C CA . GLY A 1 88 ? -8.531 0.998 8.639 1.00 92.00 88 GLY A CA 1
ATOM 721 C C . GLY A 1 88 ? -9.661 0.147 9.238 1.00 92.00 88 GLY A C 1
ATOM 722 O O . GLY A 1 88 ? -10.189 0.500 10.293 1.00 92.00 88 GLY A O 1
ATOM 723 N N . MET A 1 89 ? -9.967 -1.012 8.641 1.00 91.81 89 MET A N 1
ATOM 724 C CA . MET A 1 89 ? -10.948 -1.970 9.175 1.00 91.81 89 MET A CA 1
ATOM 725 C C . MET A 1 89 ? -10.517 -2.545 10.520 1.00 91.81 89 MET A C 1
ATOM 727 O O . MET A 1 89 ? -11.338 -2.683 11.425 1.00 91.81 89 MET A O 1
ATOM 731 N N . LEU A 1 90 ? -9.232 -2.857 10.682 1.00 93.31 90 LEU A N 1
ATOM 732 C CA . LEU A 1 90 ? -8.688 -3.337 11.945 1.00 93.31 90 LEU A CA 1
ATOM 733 C C . LEU A 1 90 ? -8.863 -2.291 13.054 1.00 93.31 90 LEU A C 1
ATOM 735 O O . LEU A 1 90 ? -9.292 -2.637 14.154 1.00 93.31 90 LEU A O 1
ATOM 739 N N . ILE A 1 91 ? -8.592 -1.015 12.761 1.00 91.31 91 ILE A N 1
ATOM 740 C CA . ILE A 1 91 ? -8.812 0.085 13.711 1.00 91.31 91 ILE A CA 1
ATOM 741 C C . ILE A 1 91 ? -10.301 0.220 14.045 1.00 91.31 91 ILE A C 1
ATOM 743 O O . ILE A 1 91 ? -10.645 0.295 15.226 1.00 91.31 91 ILE A O 1
ATOM 747 N N . ASP A 1 92 ? -11.180 0.197 13.039 1.00 89.19 92 ASP A N 1
ATOM 748 C CA . ASP A 1 92 ? -12.635 0.262 13.236 1.00 89.19 92 ASP A CA 1
ATOM 749 C C . ASP A 1 92 ? -13.123 -0.880 14.157 1.00 89.19 92 ASP A C 1
ATOM 751 O O . ASP A 1 92 ? -13.899 -0.650 15.091 1.00 89.19 92 ASP A O 1
ATOM 755 N N . LEU A 1 93 ? -12.619 -2.106 13.961 1.00 88.81 93 LEU A N 1
ATOM 756 C CA . LEU A 1 93 ? -12.939 -3.274 14.791 1.00 88.81 93 LEU A CA 1
ATOM 757 C C . LEU A 1 93 ? -12.428 -3.139 16.231 1.00 88.81 93 LEU A C 1
ATOM 759 O O . LEU A 1 93 ? -13.162 -3.451 17.174 1.00 88.81 93 LEU A O 1
ATOM 763 N N . ILE A 1 94 ? -11.185 -2.686 16.419 1.00 89.94 94 ILE A N 1
ATOM 764 C CA . ILE A 1 94 ? -10.599 -2.463 17.749 1.00 89.94 94 ILE A CA 1
ATOM 765 C C . ILE A 1 94 ? -11.393 -1.389 18.494 1.00 89.94 94 ILE A C 1
ATOM 767 O O . ILE A 1 94 ? -11.768 -1.589 19.650 1.00 89.94 94 ILE A O 1
ATOM 771 N N . TYR A 1 95 ? -11.692 -0.275 17.827 1.00 86.00 95 TYR A N 1
ATOM 772 C CA . TYR A 1 95 ? -12.432 0.834 18.415 1.00 86.00 95 TYR A CA 1
ATOM 773 C C . TYR A 1 95 ? -13.839 0.408 18.843 1.00 86.00 95 TYR A C 1
ATOM 775 O O . TYR A 1 95 ? -14.251 0.670 19.974 1.00 86.00 95 TYR A O 1
ATOM 783 N N . SER A 1 96 ? -14.537 -0.336 17.980 1.00 82.56 96 SER A N 1
ATOM 784 C CA . SER A 1 96 ? -15.839 -0.925 18.293 1.00 82.56 96 SER A CA 1
ATOM 785 C C . SER A 1 96 ? -15.767 -1.818 19.540 1.00 82.56 96 SER A C 1
ATOM 787 O O . SER A 1 96 ? -16.497 -1.593 20.507 1.00 82.56 96 SER A O 1
ATOM 789 N N . LYS A 1 97 ? -14.818 -2.768 19.595 1.00 82.94 97 LYS A N 1
ATOM 790 C CA . LYS A 1 97 ? -14.645 -3.658 20.760 1.00 82.94 97 LYS A CA 1
ATOM 791 C C . LYS A 1 97 ? -14.355 -2.902 22.060 1.00 82.94 97 LYS A C 1
ATOM 793 O O . LYS A 1 97 ? -14.924 -3.241 23.098 1.00 82.94 97 LYS A O 1
ATOM 798 N N . LEU A 1 98 ? -13.493 -1.885 22.020 1.00 81.94 98 LEU A N 1
ATOM 799 C CA . LEU A 1 98 ? -13.153 -1.080 23.199 1.00 81.94 98 LEU A CA 1
ATOM 800 C C . LEU A 1 98 ? -14.355 -0.281 23.718 1.00 81.94 98 LEU A C 1
ATOM 802 O O . LEU A 1 98 ? -14.560 -0.201 24.930 1.00 81.94 98 LEU A O 1
ATOM 806 N N . LEU A 1 99 ? -15.179 0.269 22.822 1.00 72.75 99 LEU A N 1
ATOM 807 C CA . LEU A 1 99 ? -16.404 0.971 23.204 1.00 72.75 99 LEU A CA 1
ATOM 808 C C . LEU A 1 99 ? -17.416 0.035 23.877 1.00 72.75 99 LEU A C 1
ATOM 810 O O . LEU A 1 99 ? -17.917 0.363 24.952 1.00 72.75 99 LEU A O 1
ATOM 814 N N . PHE A 1 100 ? -17.673 -1.145 23.307 1.00 61.88 100 PHE A N 1
ATOM 815 C CA . PHE A 1 100 ? -18.605 -2.117 23.895 1.00 61.88 100 PHE A CA 1
ATOM 816 C C . PHE A 1 100 ? -18.105 -2.690 25.229 1.00 61.88 100 PHE A C 1
ATOM 818 O O . PHE A 1 100 ? -18.888 -2.850 26.165 1.00 61.88 100 PHE A O 1
ATOM 825 N N . SER A 1 101 ? -16.793 -2.915 25.368 1.00 63.44 101 SER A N 1
ATOM 826 C CA . SER A 1 101 ? -16.181 -3.299 26.647 1.00 63.44 101 SER A CA 1
ATOM 827 C C . SER A 1 101 ? -16.444 -2.269 27.748 1.00 63.44 101 SER A C 1
ATOM 829 O O . SER A 1 101 ? -16.664 -2.658 28.896 1.00 63.44 101 SER A O 1
ATOM 831 N N . LYS A 1 102 ? -16.425 -0.974 27.412 1.00 59.34 102 LYS A N 1
ATOM 832 C CA . LYS A 1 102 ? -16.630 0.116 28.370 1.00 59.34 102 LYS A CA 1
ATOM 833 C C . LYS A 1 102 ? -18.088 0.234 28.822 1.00 59.34 102 LYS A C 1
ATOM 835 O O . LYS A 1 102 ? -18.315 0.517 29.990 1.00 59.34 102 LYS A O 1
ATOM 840 N N . VAL A 1 103 ? -19.048 -0.033 27.932 1.00 60.81 103 VAL A N 1
ATOM 841 C CA . VAL A 1 103 ? -20.492 0.001 28.241 1.00 60.81 103 VAL A CA 1
ATOM 842 C C . VAL A 1 103 ? -20.922 -1.171 29.132 1.00 60.81 103 VAL A C 1
ATOM 844 O O . VAL A 1 103 ? -21.797 -1.001 29.965 1.00 60.81 103 VAL A O 1
ATOM 847 N N . SER A 1 104 ? -20.291 -2.347 29.024 1.00 58.53 104 SER A N 1
ATOM 848 C CA . SER A 1 104 ? -20.640 -3.502 29.879 1.00 58.53 104 SER A CA 1
ATOM 849 C C . SER A 1 104 ? -20.158 -3.407 31.337 1.00 58.53 104 SER A C 1
ATOM 851 O O . SER A 1 104 ? -20.521 -4.248 32.153 1.00 58.53 104 SER A O 1
ATOM 853 N N . ARG A 1 105 ? -19.299 -2.428 31.662 1.00 56.66 105 ARG A N 1
ATOM 854 C CA . ARG A 1 105 ? -18.713 -2.237 33.005 1.00 56.66 105 ARG A CA 1
ATOM 855 C C . ARG A 1 105 ? -19.374 -1.111 33.810 1.00 56.66 105 ARG A C 1
ATOM 857 O O . ARG A 1 105 ? -18.904 -0.813 34.905 1.00 56.66 105 ARG A O 1
ATOM 864 N N . THR A 1 106 ? -20.403 -0.476 33.258 1.00 51.16 106 THR A N 1
ATOM 865 C CA . THR A 1 106 ? -21.233 0.556 33.903 1.00 51.16 106 THR A CA 1
ATOM 866 C C . THR A 1 106 ? -22.626 0.017 34.123 1.00 51.16 106 THR A C 1
ATOM 868 O O . THR A 1 106 ? -23.157 0.232 35.229 1.00 51.16 106 THR A O 1
#

Radius of gyration: 18.38 Å; chains: 1; bounding box: 54×24×54 Å

pLDDT: mean 81.87, std 15.18, range [37.06, 95.88]

Sequence (106 aa):
MVLKIAKMKSFSFLFGLIALIIIVCDILGIGLANLILNINPILRWLFLHHYHTLIVNEELQLKEPSSFLIHYNFVGYLIHFICFLLFGMLIDLIYSKLLFSKVSRT

Secondary structure (DSSP, 8-state):
----------HHHHHHHHHHHHHHHHHTTS--HHHHHHH-HHHHHHHHTT-HHHHB-HHHHHH-TT--S--B-HHHHHHHHHHHHHHHHHHHHHHHHHHHHHHTT-